Protein AF-A0A354P833-F1 (afdb_monomer)

Foldseek 3Di:
DDDDDDDDDPPDDQPPQLVVLVVLVVVLVVLLCLQPVQWDWDDDPAWIAIDGPNHTQRQWIWGRDRQKIKIKHQAADDPVLVVLCVPDPWAWDDQDPVRRITITIGRHDDDPSVSVSSSVSSNRSNCVSVVDPDDRDDDCDDDDDDD

Solvent-acces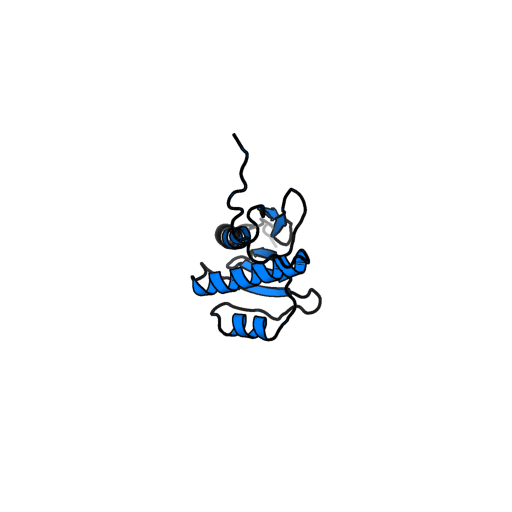sible surface area (backbone atoms only — not comparable to full-atom values): 8833 Å² total; per-residue (Å²): 144,82,87,76,87,80,88,79,86,84,86,78,90,72,77,80,35,50,65,52,18,49,55,50,48,56,56,56,46,52,52,46,29,77,74,39,72,66,53,40,86,36,83,54,99,81,40,34,33,24,26,40,93,90,40,82,50,67,27,45,36,37,36,67,41,59,71,25,30,37,39,36,31,37,36,76,91,44,72,69,59,51,49,60,50,67,76,41,91,62,48,72,50,79,67,36,77,91,73,34,23,41,35,35,49,42,66,68,87,74,52,75,67,51,45,50,52,52,38,51,48,48,48,48,4,46,30,65,66,68,71,47,90,67,68,77,83,69,76,92,69,86,82,84,83,87,132

Nearest PDB structures (foldseek):
  2fki-assembly1_A  TM=6.224E-01  e=1.619E-03  Escherichia coli
  2a1v-assembly1_A  TM=6.645E-01  e=9.638E-02  Deinococcus radiodurans
  2qsr-assembly1_A  TM=3.970E-01  e=2.486E-01  Streptococcus pneumoniae R6
  3mbb-assembly1_B  TM=4.025E-01  e=4.769E-01  Symbiobacterium thermophilum
  3ab4-assembly3_J  TM=5.202E-01  e=2.991E+00  Corynebacterium glutamicum

Mean predicted aligned error: 10.41 Å

pLDDT: mean 81.4, std 19.0, range [37.0, 96.38]

Sequence (147 aa):
MRLGPAQTRRRSENGWHLPQALKLTDKLREIVQDVEPAASLNYTKHYIGLKVQNASMNFVQFMPRKAHVIMLFKVAQTAETDEIIGDSTLEPMKYDANWKLYRIRVDEAITAEERAVVRFLVQRAYFEYTGLDRQPAVALAPTEESH

Radius of gyration: 20.19 Å; Cα contacts (8 Å, |Δi|>4): 193; chains: 1; bounding box: 76×58×51 Å

Secondary structure (DSSP, 8-state):
--PPPP------SS-SSHHHHHHHHHHHHHHHHTT-TT-EEEE-SS-EEEEETTEE-TTEEEEE-SS-EEEEE-----HHHHHHHHTSSSEEPPPBTTTTBEEEEE-SPPPHHHHHHHHHHHHHHHHHHH-----------------

Structure (mmCIF, N/CA/C/O backbone):
data_AF-A0A354P833-F1
#
_entry.id   AF-A0A354P833-F1
#
loop_
_atom_site.group_PDB
_atom_site.id
_atom_site.type_symbol
_atom_site.label_atom_id
_atom_site.label_alt_id
_atom_site.label_comp_id
_atom_site.label_asym_id
_atom_site.label_entity_id
_atom_site.label_seq_id
_atom_site.pdbx_PDB_ins_code
_atom_site.Cartn_x
_atom_site.Cartn_y
_atom_site.Cartn_z
_atom_site.occupancy
_atom_site.B_iso_or_equiv
_atom_site.auth_seq_id
_atom_site.auth_comp_id
_atom_site.auth_asym_id
_atom_site.auth_atom_id
_atom_site.pdbx_PDB_model_num
ATOM 1 N N . MET A 1 1 ? 36.174 32.975 -32.785 1.00 49.03 1 MET A N 1
ATOM 2 C CA . MET A 1 1 ? 34.711 33.154 -32.640 1.00 49.03 1 MET A CA 1
ATOM 3 C C . MET A 1 1 ? 33.982 32.433 -33.769 1.00 49.03 1 MET A C 1
ATOM 5 O O . MET A 1 1 ? 34.003 32.930 -34.883 1.00 49.03 1 MET A O 1
ATOM 9 N N . ARG A 1 2 ? 33.356 31.283 -33.488 1.00 40.09 2 ARG A N 1
ATOM 10 C CA . ARG A 1 2 ? 32.142 30.776 -34.159 1.00 40.09 2 ARG A CA 1
ATOM 11 C C . ARG A 1 2 ? 31.441 29.852 -33.159 1.00 40.09 2 ARG A C 1
ATOM 13 O O . ARG A 1 2 ? 31.968 28.798 -32.830 1.00 40.09 2 ARG A O 1
ATOM 20 N N . LEU A 1 3 ? 30.319 30.311 -32.612 1.00 42.66 3 LEU A N 1
ATOM 21 C CA . LEU A 1 3 ? 29.454 29.536 -31.724 1.00 42.66 3 LEU A CA 1
ATOM 22 C C . LEU A 1 3 ? 28.623 28.580 -32.595 1.00 42.66 3 LEU A C 1
ATOM 24 O O . LEU A 1 3 ? 27.925 29.035 -33.499 1.00 42.66 3 LEU A O 1
ATOM 28 N N . GLY A 1 4 ? 28.750 27.271 -32.364 1.00 48.50 4 GLY A N 1
ATOM 29 C CA . GLY A 1 4 ? 27.891 26.246 -32.966 1.00 48.50 4 GLY A CA 1
ATOM 30 C C . GLY A 1 4 ? 26.526 26.177 -32.265 1.00 48.50 4 GLY A C 1
ATOM 31 O O . GLY A 1 4 ? 26.417 26.611 -31.116 1.00 48.50 4 GLY A O 1
ATOM 32 N N . PRO A 1 5 ? 25.474 25.679 -32.938 1.00 51.78 5 PRO A N 1
ATOM 33 C CA . PRO A 1 5 ? 24.098 25.845 -32.490 1.00 51.78 5 PRO A CA 1
ATOM 34 C C . PRO A 1 5 ? 23.807 25.088 -31.191 1.00 51.78 5 PRO A C 1
ATOM 36 O O . PRO A 1 5 ? 24.149 23.917 -31.024 1.00 51.78 5 PRO A O 1
ATOM 39 N N . ALA A 1 6 ? 23.124 25.783 -30.286 1.00 52.47 6 ALA A N 1
ATOM 40 C CA . ALA A 1 6 ? 22.501 25.216 -29.107 1.00 52.47 6 ALA A CA 1
ATOM 41 C C . ALA A 1 6 ? 21.243 24.406 -29.477 1.00 52.47 6 ALA A C 1
ATOM 43 O O . ALA A 1 6 ? 20.494 24.777 -30.375 1.00 52.47 6 ALA A O 1
ATOM 44 N N . GLN A 1 7 ? 20.990 23.366 -28.676 1.00 54.84 7 GLN A N 1
ATOM 45 C CA . GLN A 1 7 ? 19.720 22.650 -28.487 1.00 54.84 7 GLN A CA 1
ATOM 46 C C . GLN A 1 7 ? 19.225 21.693 -29.586 1.00 54.84 7 GLN A C 1
ATOM 48 O O . GLN A 1 7 ? 18.597 22.056 -30.572 1.00 54.84 7 GLN A O 1
ATOM 53 N N . THR A 1 8 ? 19.296 20.401 -29.258 1.00 47.03 8 THR A N 1
ATOM 54 C CA . THR A 1 8 ? 18.187 19.466 -29.490 1.00 47.03 8 THR A CA 1
ATOM 55 C C . THR A 1 8 ? 18.060 18.545 -28.280 1.00 47.03 8 THR A C 1
ATOM 57 O O . THR A 1 8 ? 19.013 17.902 -27.845 1.00 47.03 8 THR A O 1
ATOM 60 N N . ARG A 1 9 ? 16.862 18.54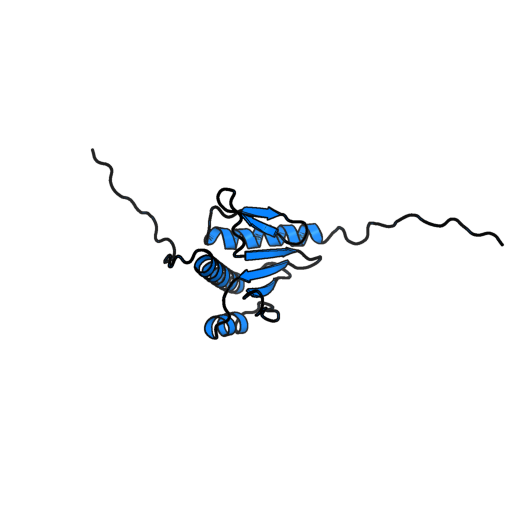4 -27.690 1.00 45.91 9 ARG A N 1
ATOM 61 C CA . ARG A 1 9 ? 16.470 17.758 -26.519 1.00 45.91 9 ARG A CA 1
ATOM 62 C C . ARG A 1 9 ? 16.622 16.259 -26.803 1.00 45.91 9 ARG A C 1
ATOM 64 O O . ARG A 1 9 ? 15.805 15.701 -27.528 1.00 45.91 9 ARG A O 1
ATOM 71 N N . ARG A 1 10 ? 17.566 15.565 -26.159 1.00 37.00 10 ARG A N 1
ATOM 72 C CA . ARG A 1 10 ? 17.514 14.094 -26.058 1.00 37.00 10 ARG A CA 1
ATOM 73 C C . ARG A 1 10 ? 16.599 13.684 -24.904 1.00 37.00 10 ARG A C 1
ATOM 75 O O . ARG A 1 10 ? 17.039 13.333 -23.818 1.00 37.00 10 ARG A O 1
ATOM 82 N N . ARG A 1 11 ? 15.284 13.738 -25.134 1.00 49.91 11 ARG A N 1
ATOM 83 C CA . ARG A 1 11 ? 14.317 12.973 -24.337 1.00 49.91 11 ARG A CA 1
ATOM 84 C C . ARG A 1 11 ? 14.243 11.575 -24.953 1.00 49.91 11 ARG A C 1
ATOM 86 O O . ARG A 1 11 ? 13.384 11.371 -25.793 1.00 49.91 11 ARG A O 1
ATOM 93 N N . SER A 1 12 ? 15.133 10.652 -24.578 1.00 48.94 12 SER A N 1
ATOM 94 C CA . SER A 1 12 ? 14.916 9.196 -24.726 1.00 48.94 12 SER A CA 1
ATOM 95 C C . SER A 1 12 ? 16.129 8.383 -24.243 1.00 48.94 12 SER A C 1
ATOM 97 O O . SER A 1 12 ? 16.870 7.846 -25.055 1.00 48.94 12 SER A O 1
ATOM 99 N N . GLU A 1 13 ? 16.321 8.248 -22.929 1.00 44.53 13 GLU A N 1
ATOM 100 C CA . GLU A 1 13 ? 17.249 7.234 -22.374 1.00 44.53 13 GLU A CA 1
ATOM 101 C C . GLU A 1 13 ? 16.627 6.411 -21.226 1.00 44.53 13 GLU A C 1
ATOM 103 O O . GLU A 1 13 ? 17.317 5.680 -20.536 1.00 44.53 13 GLU A O 1
ATOM 108 N N . ASN A 1 14 ? 15.304 6.484 -21.000 1.00 46.47 14 ASN A N 1
ATOM 109 C CA . ASN A 1 14 ? 14.675 5.902 -19.797 1.00 46.47 14 ASN A CA 1
ATOM 110 C C . ASN A 1 14 ? 13.395 5.068 -20.048 1.00 46.47 14 ASN A C 1
ATOM 112 O O . ASN A 1 14 ? 12.660 4.789 -19.104 1.00 46.47 14 ASN A O 1
ATOM 116 N N . GLY A 1 15 ? 13.077 4.709 -21.298 1.00 46.59 15 GLY A N 1
ATOM 117 C CA . GLY A 1 15 ? 11.747 4.198 -21.679 1.00 46.59 15 GLY A CA 1
ATOM 118 C C . GLY A 1 15 ? 11.451 2.720 -21.382 1.00 46.59 15 GLY A C 1
ATOM 119 O O . GLY A 1 15 ? 10.285 2.339 -21.361 1.00 46.59 15 GLY A O 1
ATOM 120 N N . TRP A 1 16 ? 12.465 1.887 -21.135 1.00 46.03 16 TRP A N 1
ATOM 121 C CA . TRP A 1 16 ? 12.304 0.423 -21.173 1.00 46.03 16 TRP A CA 1
ATOM 122 C C . TRP A 1 16 ? 11.792 -0.215 -19.872 1.00 46.03 16 TRP A C 1
ATOM 124 O O . TRP A 1 16 ? 11.301 -1.343 -19.904 1.00 46.03 16 TRP A O 1
ATOM 134 N N . HIS A 1 17 ? 11.867 0.494 -18.739 1.00 51.75 17 HIS A N 1
ATOM 135 C CA . HIS A 1 17 ? 11.552 -0.089 -17.426 1.00 51.75 17 HIS A CA 1
ATOM 136 C C . HIS A 1 17 ? 10.161 0.283 -16.878 1.00 51.75 17 HIS A C 1
ATOM 138 O O . HIS A 1 17 ? 9.555 -0.495 -16.149 1.00 51.75 17 HIS A O 1
ATOM 144 N N . LEU A 1 18 ? 9.578 1.406 -17.315 1.00 68.06 18 LEU A N 1
ATOM 145 C CA . LEU A 1 18 ? 8.191 1.774 -16.983 1.00 68.06 18 LEU A CA 1
ATOM 146 C C . LEU A 1 18 ? 7.160 0.690 -17.368 1.00 68.06 18 LEU A C 1
ATOM 148 O O . LEU A 1 18 ? 6.285 0.405 -16.552 1.00 68.06 18 LEU A O 1
ATOM 152 N N . PRO A 1 19 ? 7.265 0.023 -18.538 1.00 78.94 19 PRO A N 1
ATOM 153 C CA . PRO A 1 19 ? 6.384 -1.097 -18.868 1.00 78.94 19 PRO A CA 1
ATOM 154 C C . PRO A 1 19 ? 6.492 -2.274 -17.889 1.00 78.94 19 PRO A C 1
ATOM 156 O O . PRO A 1 19 ? 5.514 -2.984 -17.683 1.00 78.94 19 PRO A O 1
ATOM 159 N N . GLN A 1 20 ? 7.663 -2.496 -17.285 1.00 83.94 20 GLN A N 1
ATOM 160 C CA . GLN A 1 20 ? 7.897 -3.606 -16.354 1.00 83.94 20 GLN A CA 1
ATOM 161 C C . GLN A 1 20 ? 7.242 -3.321 -15.000 1.00 83.94 20 GLN A C 1
ATOM 163 O O . GLN A 1 20 ? 6.500 -4.159 -14.496 1.00 83.94 20 GLN A O 1
ATOM 168 N N . ALA A 1 21 ? 7.416 -2.108 -14.468 1.00 86.44 21 ALA A N 1
ATOM 169 C CA . ALA A 1 21 ? 6.765 -1.688 -13.228 1.00 86.44 21 ALA A CA 1
ATOM 170 C C . ALA A 1 21 ? 5.230 -1.661 -13.349 1.00 86.44 21 ALA A C 1
ATOM 172 O O . ALA A 1 21 ? 4.528 -1.988 -12.393 1.00 86.44 21 ALA A O 1
ATOM 173 N N . LEU A 1 22 ? 4.692 -1.326 -14.528 1.00 88.06 22 LEU A N 1
ATOM 174 C CA . LEU A 1 22 ? 3.253 -1.423 -14.794 1.00 88.06 22 LEU A CA 1
ATOM 175 C C . LEU A 1 22 ? 2.773 -2.879 -14.806 1.00 88.06 22 LEU A C 1
ATOM 177 O O . LEU A 1 22 ? 1.820 -3.188 -14.101 1.00 88.06 22 LEU A O 1
ATOM 181 N N . LYS A 1 23 ? 3.482 -3.788 -15.490 1.00 89.31 23 LYS A N 1
ATOM 182 C CA . LYS A 1 23 ? 3.171 -5.230 -15.447 1.00 89.31 23 LYS A CA 1
ATOM 183 C C . LYS A 1 23 ? 3.224 -5.794 -14.027 1.00 89.31 23 LYS A C 1
ATOM 185 O O . LYS A 1 23 ? 2.397 -6.623 -13.665 1.00 89.31 23 LYS A O 1
ATOM 190 N N . LEU A 1 24 ? 4.194 -5.361 -13.222 1.00 91.00 24 LEU A N 1
ATOM 191 C CA . LEU A 1 24 ? 4.270 -5.736 -11.812 1.00 91.00 24 LEU A CA 1
ATOM 192 C C . LEU A 1 24 ? 3.077 -5.173 -11.032 1.00 91.00 24 LEU A C 1
ATOM 194 O O . LEU A 1 24 ? 2.467 -5.896 -10.256 1.00 91.00 24 LEU A O 1
ATOM 198 N N . THR A 1 25 ? 2.691 -3.922 -11.285 1.00 92.38 25 THR A N 1
ATOM 199 C CA . THR A 1 25 ? 1.499 -3.315 -10.671 1.00 92.38 25 THR A CA 1
ATOM 200 C C . THR A 1 25 ? 0.233 -4.105 -11.007 1.00 92.38 25 THR A C 1
ATOM 202 O O . THR A 1 25 ? -0.584 -4.331 -10.119 1.00 92.38 25 THR A O 1
ATOM 205 N N . ASP A 1 26 ? 0.086 -4.578 -12.247 1.00 91.50 26 ASP A N 1
ATOM 206 C CA . ASP A 1 26 ? -1.052 -5.409 -12.654 1.00 91.50 26 ASP A CA 1
ATOM 207 C C . ASP A 1 26 ? -1.100 -6.734 -11.879 1.00 91.50 26 ASP A C 1
ATOM 209 O O . ASP A 1 26 ? -2.172 -7.118 -11.416 1.00 91.50 26 ASP A O 1
ATOM 213 N N . LYS A 1 27 ? 0.052 -7.382 -11.648 1.00 92.00 27 LYS A N 1
ATOM 214 C CA . LYS A 1 27 ? 0.147 -8.587 -10.802 1.00 92.00 27 LYS A CA 1
ATOM 215 C C . LYS A 1 27 ? -0.169 -8.297 -9.335 1.00 92.00 27 LYS A C 1
ATOM 217 O O . LYS A 1 27 ? -0.896 -9.041 -8.692 1.00 92.00 27 LYS A O 1
ATOM 222 N N . LEU A 1 28 ? 0.357 -7.202 -8.787 1.00 93.06 28 LEU A N 1
ATOM 223 C CA . LEU A 1 28 ? 0.093 -6.816 -7.397 1.00 93.06 28 LEU A CA 1
ATOM 224 C C . LEU A 1 28 ? -1.384 -6.455 -7.184 1.00 93.06 28 LEU A C 1
ATOM 226 O O . LEU A 1 28 ? -1.942 -6.713 -6.119 1.00 93.06 28 LEU A O 1
ATOM 230 N N . ARG A 1 29 ? -2.044 -5.907 -8.209 1.00 94.38 29 ARG A N 1
ATOM 231 C CA . ARG A 1 29 ? -3.489 -5.665 -8.212 1.00 94.38 29 ARG A CA 1
ATOM 232 C C . ARG A 1 29 ? -4.288 -6.961 -8.091 1.00 94.38 29 ARG A C 1
ATOM 234 O O . ARG A 1 29 ? -5.310 -6.937 -7.421 1.00 94.38 29 ARG A O 1
ATOM 241 N N . GLU A 1 30 ? -3.851 -8.070 -8.683 1.00 93.88 30 GLU A N 1
ATOM 242 C CA . GLU A 1 30 ? -4.555 -9.359 -8.543 1.00 93.88 30 GLU A CA 1
ATOM 243 C C . GLU A 1 30 ? -4.658 -9.773 -7.066 1.00 93.88 30 GLU A C 1
ATOM 245 O O . GLU A 1 30 ? -5.717 -10.186 -6.610 1.00 93.88 30 GLU A O 1
ATOM 250 N N . ILE A 1 31 ? -3.610 -9.533 -6.274 1.00 94.50 31 ILE A N 1
ATOM 251 C CA . ILE A 1 31 ? -3.609 -9.794 -4.823 1.00 94.50 31 ILE A CA 1
ATOM 252 C C . ILE A 1 31 ? -4.600 -8.883 -4.092 1.00 94.50 31 ILE A C 1
ATOM 254 O O . ILE A 1 31 ? -5.230 -9.288 -3.119 1.00 94.50 31 ILE A O 1
ATOM 258 N N . VAL A 1 32 ? -4.757 -7.642 -4.557 1.00 94.12 32 VAL A N 1
ATOM 259 C CA . VAL A 1 32 ? -5.789 -6.737 -4.035 1.00 94.12 32 VAL A CA 1
ATOM 260 C C . VAL A 1 32 ? -7.187 -7.258 -4.371 1.00 94.12 32 VAL A C 1
ATOM 262 O O . VAL A 1 32 ? -8.082 -7.192 -3.530 1.00 94.12 32 VAL A O 1
ATOM 265 N N . GLN A 1 33 ? -7.372 -7.803 -5.573 1.00 93.94 33 GLN A N 1
ATOM 266 C CA . GLN A 1 33 ? -8.648 -8.353 -6.027 1.00 93.94 33 GLN A CA 1
ATOM 267 C C . GLN A 1 33 ? -9.051 -9.635 -5.285 1.00 93.94 33 GLN A C 1
ATOM 269 O O . GLN A 1 33 ? -10.245 -9.886 -5.148 1.00 93.94 33 GLN A O 1
ATOM 274 N N . ASP A 1 34 ? -8.100 -10.380 -4.712 1.00 92.69 34 ASP A N 1
ATOM 275 C CA . ASP A 1 34 ? -8.401 -11.486 -3.788 1.00 92.69 34 ASP A CA 1
ATOM 276 C C . ASP A 1 34 ? -9.126 -11.026 -2.509 1.00 92.69 34 ASP A C 1
ATOM 278 O O . ASP A 1 34 ? -9.752 -11.838 -1.825 1.00 92.69 34 ASP A O 1
ATOM 282 N N . VAL A 1 35 ? -8.992 -9.748 -2.138 1.00 92.19 35 VAL A N 1
ATOM 283 C CA . VAL A 1 35 ? -9.622 -9.154 -0.947 1.00 92.19 35 VAL A CA 1
ATOM 284 C C . VAL A 1 35 ? -10.863 -8.357 -1.331 1.00 92.19 35 VAL A C 1
ATOM 286 O O . VAL A 1 35 ? -11.900 -8.484 -0.687 1.00 92.19 35 VAL A O 1
ATOM 289 N N . GLU A 1 36 ? -10.766 -7.555 -2.389 1.00 92.75 36 GLU A N 1
ATOM 290 C CA . GLU A 1 36 ? -11.868 -6.761 -2.925 1.00 92.75 36 GLU A CA 1
ATOM 291 C C . GLU A 1 36 ? -11.968 -6.968 -4.445 1.00 92.75 36 GLU A C 1
ATOM 293 O O . GLU A 1 36 ? -11.302 -6.264 -5.212 1.00 92.75 36 GLU A O 1
ATOM 298 N N . PRO A 1 37 ? -12.801 -7.916 -4.910 1.00 92.69 37 PRO A N 1
ATOM 299 C CA . PRO A 1 37 ? -12.890 -8.276 -6.326 1.00 92.69 37 PRO A CA 1
ATOM 300 C C . PRO A 1 37 ? -13.309 -7.123 -7.244 1.00 92.69 37 PRO A C 1
ATOM 302 O O . PRO A 1 37 ? -12.931 -7.095 -8.416 1.00 92.69 37 PRO A O 1
ATOM 305 N N . ALA A 1 38 ? -14.064 -6.144 -6.731 1.00 91.12 38 ALA A N 1
ATOM 306 C CA . ALA A 1 38 ? -14.483 -4.978 -7.506 1.00 91.12 38 ALA A CA 1
ATOM 307 C C . ALA A 1 38 ? -13.402 -3.881 -7.588 1.00 91.12 38 ALA A C 1
ATOM 309 O O . ALA A 1 38 ? -13.614 -2.854 -8.246 1.00 91.12 38 ALA A O 1
ATOM 310 N N . ALA A 1 39 ? -12.245 -4.071 -6.942 1.00 92.44 39 ALA A N 1
ATOM 311 C CA . ALA A 1 39 ? -11.141 -3.126 -6.989 1.00 92.44 39 ALA A CA 1
ATOM 312 C C . ALA A 1 39 ? -10.528 -3.055 -8.393 1.00 92.44 39 ALA A C 1
ATOM 314 O O . ALA A 1 39 ? -10.179 -4.055 -9.025 1.00 92.44 39 ALA A O 1
ATOM 315 N N . SER A 1 40 ? -10.351 -1.830 -8.875 1.00 92.94 40 SER A N 1
ATOM 316 C CA . SER A 1 40 ? -9.667 -1.531 -10.132 1.00 92.94 40 SER A CA 1
ATOM 317 C C . SER A 1 40 ? -8.681 -0.379 -9.954 1.00 92.94 40 SER A C 1
ATOM 319 O O . SER A 1 40 ? -8.812 0.428 -9.032 1.00 92.94 40 SER A O 1
ATOM 321 N N . LEU A 1 41 ? -7.674 -0.305 -10.828 1.00 93.00 41 LEU A N 1
ATOM 322 C CA . LEU A 1 41 ? -6.648 0.736 -10.751 1.00 93.00 41 LEU A CA 1
ATOM 323 C C . LEU A 1 41 ? -7.233 2.105 -11.104 1.00 93.00 41 LEU A C 1
ATOM 325 O O . LEU A 1 41 ? -7.976 2.263 -12.078 1.00 93.00 41 LEU A O 1
ATOM 329 N N . ASN A 1 42 ? -6.862 3.106 -10.311 1.00 93.62 42 ASN A N 1
ATOM 330 C CA . ASN A 1 42 ? -7.196 4.504 -10.533 1.00 93.62 42 ASN A CA 1
ATOM 331 C C . ASN A 1 42 ? -5.912 5.312 -10.756 1.00 93.62 42 ASN A C 1
ATOM 333 O O . ASN A 1 42 ? -5.162 5.579 -9.817 1.00 93.62 42 ASN A O 1
ATOM 337 N N . TYR A 1 43 ? -5.631 5.677 -12.004 1.00 90.88 43 TYR A N 1
ATOM 338 C CA . TYR A 1 43 ? -4.367 6.310 -12.377 1.00 90.88 43 TYR A CA 1
ATOM 339 C C . TYR A 1 43 ? -4.391 7.808 -12.076 1.00 90.88 43 TYR A C 1
ATOM 341 O O . TYR A 1 43 ? -5.197 8.554 -12.628 1.00 90.88 43 TYR A O 1
ATOM 349 N N . THR A 1 44 ? -3.460 8.263 -11.241 1.00 89.88 44 THR A N 1
ATOM 350 C CA . THR A 1 44 ? -3.208 9.689 -11.009 1.00 89.88 44 THR A CA 1
ATOM 351 C C . THR A 1 44 ? -1.817 10.065 -11.520 1.00 89.88 44 THR A C 1
ATOM 353 O O . THR A 1 44 ? -1.003 9.206 -11.857 1.00 89.88 44 THR A O 1
ATOM 356 N N . LYS A 1 45 ? -1.503 11.365 -11.550 1.00 80.44 45 LYS A N 1
ATOM 357 C CA . LYS A 1 45 ? -0.175 11.850 -11.962 1.00 80.44 45 LYS A CA 1
ATOM 358 C C . LYS A 1 45 ? 0.969 11.339 -11.067 1.00 80.44 45 LYS A C 1
ATOM 360 O O . LYS A 1 45 ? 2.102 11.263 -11.535 1.00 80.44 45 LYS A O 1
ATOM 365 N N . HIS A 1 46 ? 0.698 11.046 -9.792 1.00 81.25 46 HIS A N 1
ATOM 366 C CA . HIS A 1 46 ? 1.734 10.783 -8.781 1.00 81.25 46 HIS A CA 1
ATOM 367 C C . HIS A 1 46 ? 1.742 9.345 -8.252 1.00 81.25 46 HIS A C 1
ATOM 369 O O . HIS A 1 46 ? 2.797 8.847 -7.869 1.00 81.25 46 HIS A O 1
ATOM 375 N N . TYR A 1 47 ? 0.584 8.693 -8.236 1.00 89.94 47 TYR A N 1
ATOM 376 C CA . TYR A 1 47 ? 0.395 7.331 -7.746 1.00 89.94 47 TYR A CA 1
ATOM 377 C C . TYR A 1 47 ? -0.740 6.645 -8.514 1.00 89.94 47 TYR A C 1
ATOM 379 O O . TYR A 1 47 ? -1.546 7.294 -9.183 1.00 89.94 47 TYR A O 1
ATOM 387 N N . ILE A 1 48 ? -0.833 5.330 -8.394 1.00 93.44 48 ILE A N 1
ATOM 388 C CA . ILE A 1 48 ? -1.973 4.549 -8.859 1.00 93.44 48 ILE A CA 1
ATOM 389 C C . ILE A 1 48 ? -2.748 4.131 -7.615 1.00 93.44 48 ILE A C 1
ATOM 391 O O . ILE A 1 48 ? -2.232 3.418 -6.761 1.00 93.44 48 ILE A O 1
ATOM 395 N N . GLY A 1 49 ? -3.952 4.663 -7.467 1.00 93.62 49 GLY A N 1
ATOM 396 C CA . GLY A 1 49 ? -4.863 4.320 -6.386 1.00 93.62 49 GLY A CA 1
ATOM 397 C C . GLY A 1 49 ? -5.768 3.155 -6.760 1.00 93.62 49 GLY A C 1
ATOM 398 O O . GLY A 1 49 ? -5.581 2.488 -7.782 1.00 93.62 49 GLY A O 1
ATOM 399 N N . LEU A 1 50 ? -6.805 2.972 -5.955 1.00 93.56 50 LEU A N 1
ATOM 400 C CA . LEU A 1 50 ? -7.846 1.980 -6.175 1.00 93.56 50 LEU A CA 1
ATOM 401 C C . LEU A 1 50 ? -9.205 2.669 -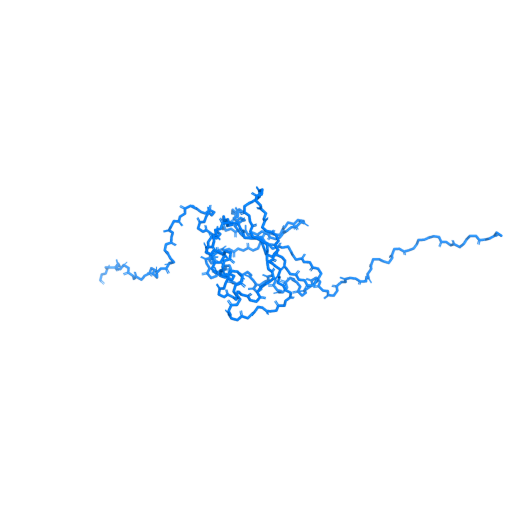6.266 1.00 93.56 50 LEU A C 1
ATOM 403 O O . LEU A 1 50 ? -9.466 3.681 -5.609 1.00 93.56 50 LEU A O 1
ATOM 407 N N . LYS A 1 51 ? -10.086 2.113 -7.089 1.00 92.50 51 LYS A N 1
ATOM 408 C CA . LYS A 1 51 ? -11.494 2.493 -7.156 1.00 92.50 51 LYS A CA 1
ATOM 409 C C . LYS A 1 51 ? -12.375 1.251 -7.112 1.00 92.50 51 LYS A C 1
ATOM 411 O O . LYS A 1 51 ? -12.043 0.236 -7.726 1.00 92.50 51 LYS A O 1
ATOM 416 N N . VAL A 1 52 ? -13.502 1.366 -6.425 1.00 90.31 52 VAL A N 1
ATOM 417 C CA . VAL A 1 52 ? -14.551 0.346 -6.320 1.00 90.31 52 VAL A CA 1
ATOM 418 C C . VAL A 1 52 ? -15.866 1.019 -6.666 1.00 90.31 52 VAL A C 1
ATOM 420 O O . VAL A 1 52 ? -16.154 2.088 -6.139 1.00 90.31 52 VAL A O 1
ATOM 423 N N . GLN A 1 53 ? -16.638 0.439 -7.589 1.00 87.69 53 GLN A N 1
ATOM 424 C CA . GLN A 1 53 ? -17.953 0.968 -7.990 1.00 87.69 53 GLN A CA 1
ATOM 425 C C . GLN A 1 53 ? -17.940 2.483 -8.302 1.00 87.69 53 GLN A C 1
ATOM 427 O O . GLN A 1 53 ? -18.832 3.228 -7.914 1.00 87.69 53 GLN A O 1
ATOM 432 N N . ASN A 1 54 ? -16.896 2.950 -9.000 1.00 82.44 54 ASN A N 1
ATOM 433 C CA . ASN A 1 54 ? -16.673 4.360 -9.356 1.00 82.44 54 ASN A CA 1
ATOM 434 C C . ASN A 1 54 ? -16.353 5.319 -8.181 1.00 82.44 54 ASN A C 1
ATOM 436 O O . ASN A 1 54 ? -16.137 6.508 -8.410 1.00 82.44 54 ASN A O 1
ATOM 440 N N . ALA A 1 55 ? -16.236 4.817 -6.950 1.00 88.00 55 ALA A N 1
ATOM 441 C CA . ALA A 1 55 ? -15.747 5.556 -5.791 1.00 88.00 55 ALA A CA 1
ATOM 442 C C . ALA A 1 55 ? -14.251 5.293 -5.561 1.00 88.00 55 ALA A C 1
ATOM 444 O O . ALA A 1 55 ? -13.764 4.173 -5.722 1.00 88.00 55 ALA A O 1
ATOM 445 N N . SER A 1 56 ? -13.502 6.331 -5.179 1.00 88.12 56 SER A N 1
ATOM 446 C CA . SER A 1 56 ? -12.083 6.177 -4.836 1.00 88.12 56 SER A CA 1
ATOM 447 C C . SER A 1 56 ? -11.944 5.479 -3.488 1.00 88.12 56 SER A C 1
ATOM 449 O O . SER A 1 56 ? -12.459 5.960 -2.481 1.00 88.12 56 SER A O 1
ATOM 451 N N . MET A 1 57 ? -11.215 4.368 -3.468 1.00 90.50 57 MET A N 1
ATOM 452 C CA . MET A 1 57 ? -11.038 3.530 -2.288 1.00 90.50 57 MET A CA 1
ATOM 453 C C . MET A 1 57 ? -9.555 3.250 -2.069 1.00 90.50 57 MET A C 1
ATOM 455 O O . MET A 1 57 ? -9.072 2.138 -2.223 1.00 90.50 57 MET A O 1
ATOM 459 N N . ASN A 1 58 ? -8.798 4.301 -1.756 1.00 91.88 58 ASN A N 1
ATOM 460 C CA . ASN A 1 58 ? -7.335 4.262 -1.701 1.00 91.88 58 ASN A CA 1
ATOM 461 C C . ASN A 1 58 ? -6.820 3.681 -0.372 1.00 91.88 58 ASN A C 1
ATOM 463 O O . ASN A 1 58 ? -6.114 4.384 0.357 1.00 91.88 58 ASN A O 1
ATOM 467 N N . PHE A 1 59 ? -7.194 2.445 -0.035 1.00 93.88 59 PHE A N 1
ATOM 468 C CA . PHE A 1 59 ? -6.632 1.707 1.107 1.00 93.88 59 PHE A CA 1
ATOM 469 C C . PHE A 1 59 ? -5.227 1.170 0.795 1.00 93.88 59 PHE A C 1
ATOM 471 O O . PHE A 1 59 ? -4.352 1.176 1.659 1.00 93.88 59 PHE A O 1
ATOM 478 N N . VAL A 1 60 ? -4.983 0.834 -0.476 1.00 95.75 60 VAL A N 1
ATOM 479 C CA . VAL A 1 60 ? -3.651 0.588 -1.035 1.00 95.75 60 VAL A CA 1
ATOM 480 C C . VAL A 1 60 ? -3.383 1.559 -2.181 1.00 95.75 60 VAL A C 1
ATOM 482 O O . VAL A 1 60 ? -4.285 1.923 -2.940 1.00 95.75 60 VAL A O 1
ATOM 485 N N . GLN A 1 61 ? -2.137 2.009 -2.293 1.00 95.62 61 GLN A N 1
ATOM 486 C CA . GLN A 1 61 ? -1.655 2.806 -3.418 1.00 95.62 61 GLN A CA 1
ATOM 487 C C . GLN A 1 61 ? -0.355 2.210 -3.950 1.00 95.62 61 GLN A C 1
ATOM 489 O O . GLN A 1 61 ? 0.476 1.720 -3.188 1.00 95.62 61 GLN A O 1
ATOM 494 N N . PHE A 1 62 ? -0.151 2.312 -5.255 1.00 95.38 62 PHE A N 1
ATOM 495 C CA . PHE A 1 62 ? 1.066 1.893 -5.929 1.00 95.38 62 PHE A CA 1
ATOM 496 C C . PHE A 1 62 ? 1.805 3.126 -6.431 1.00 95.38 62 PHE A C 1
ATOM 498 O O . PHE A 1 62 ? 1.227 4.005 -7.074 1.00 95.38 62 PHE A O 1
ATOM 505 N N . MET A 1 63 ? 3.105 3.186 -6.188 1.00 93.19 63 MET A N 1
ATOM 506 C CA . MET A 1 63 ? 3.996 4.156 -6.809 1.00 93.19 63 MET A CA 1
ATOM 507 C C . MET A 1 63 ? 4.995 3.410 -7.692 1.00 93.19 63 MET A C 1
ATOM 509 O O . MET A 1 63 ? 6.078 3.052 -7.217 1.00 93.19 63 MET A O 1
ATOM 513 N N . PRO A 1 64 ? 4.656 3.171 -8.975 1.00 91.00 64 PRO A N 1
ATOM 514 C CA . PRO A 1 64 ? 5.600 2.615 -9.928 1.00 91.00 64 PRO A CA 1
ATOM 515 C C . PRO A 1 64 ? 6.794 3.556 -10.085 1.00 91.00 64 PRO A C 1
ATOM 517 O O . PRO A 1 64 ? 6.654 4.754 -10.357 1.00 91.00 64 PRO A O 1
ATOM 520 N N . ARG A 1 65 ? 7.989 3.013 -9.902 1.00 89.25 65 ARG A N 1
ATOM 521 C CA . ARG A 1 65 ? 9.268 3.657 -10.197 1.00 89.25 65 ARG A CA 1
ATOM 522 C C . ARG A 1 65 ? 9.868 3.014 -11.438 1.00 89.25 65 ARG A C 1
ATOM 524 O O . ARG A 1 65 ? 9.225 2.219 -12.113 1.00 89.25 65 ARG A O 1
ATOM 531 N N . LYS A 1 66 ? 11.097 3.408 -11.786 1.00 81.56 66 LYS A N 1
ATOM 532 C CA . LYS A 1 66 ? 11.766 2.857 -12.968 1.00 81.56 66 LYS A CA 1
ATOM 533 C C . LYS A 1 66 ? 11.920 1.339 -12.847 1.00 81.56 66 LYS A C 1
ATOM 535 O O . LYS A 1 66 ? 11.516 0.660 -13.768 1.00 81.56 66 LYS A O 1
ATOM 540 N N . ALA A 1 67 ? 12.451 0.835 -11.733 1.00 83.56 67 ALA A N 1
ATOM 541 C CA . ALA A 1 67 ? 12.794 -0.584 -11.581 1.00 83.56 67 ALA A CA 1
ATOM 542 C C . ALA A 1 67 ? 11.905 -1.360 -10.597 1.00 83.56 67 ALA A C 1
ATOM 544 O O . ALA A 1 67 ? 12.023 -2.568 -10.523 1.00 83.56 67 ALA A O 1
ATOM 545 N N . HIS A 1 68 ? 11.046 -0.681 -9.838 1.00 89.69 68 HIS A N 1
ATOM 546 C CA . HIS A 1 68 ? 10.302 -1.290 -8.738 1.00 89.69 68 HIS A CA 1
ATOM 547 C C . HIS A 1 68 ? 8.963 -0.599 -8.529 1.00 89.69 68 HIS A C 1
ATOM 549 O O . HIS A 1 68 ? 8.732 0.499 -9.043 1.00 89.69 68 HIS A O 1
ATOM 555 N N . VAL A 1 69 ? 8.093 -1.203 -7.733 1.00 93.25 69 VAL A N 1
ATOM 556 C CA . VAL A 1 69 ? 6.832 -0.616 -7.286 1.00 93.25 69 VAL A CA 1
ATOM 557 C C . VAL A 1 69 ? 6.895 -0.436 -5.777 1.00 93.25 69 VAL A C 1
ATOM 559 O O . VAL A 1 69 ? 7.224 -1.363 -5.048 1.00 93.25 69 VAL A O 1
ATOM 562 N N . ILE A 1 70 ? 6.582 0.767 -5.297 1.00 95.25 70 ILE A N 1
ATOM 563 C CA . ILE A 1 70 ? 6.393 0.995 -3.861 1.00 95.25 70 ILE A CA 1
ATOM 564 C C . ILE A 1 70 ? 4.905 0.845 -3.566 1.00 95.25 70 ILE A C 1
ATOM 566 O O . ILE A 1 70 ? 4.094 1.621 -4.079 1.00 95.25 70 ILE A O 1
ATOM 570 N N . MET A 1 71 ? 4.550 -0.139 -2.751 1.00 96.38 71 MET A N 1
ATOM 571 C CA . MET A 1 71 ? 3.198 -0.335 -2.244 1.00 96.38 71 MET A CA 1
ATOM 572 C C . MET A 1 71 ? 3.013 0.414 -0.931 1.00 96.38 71 MET A C 1
ATOM 574 O O . MET A 1 71 ? 3.857 0.349 -0.038 1.00 96.38 71 MET A O 1
ATOM 578 N N . LEU A 1 72 ? 1.917 1.159 -0.837 1.00 96.25 72 LEU A N 1
ATOM 579 C CA . LEU A 1 72 ? 1.539 1.936 0.335 1.00 96.25 72 LEU A CA 1
ATOM 580 C C . LEU A 1 72 ? 0.276 1.329 0.916 1.00 96.25 72 LEU A C 1
ATOM 582 O O . LEU A 1 72 ? -0.766 1.384 0.265 1.00 96.25 72 LEU A O 1
ATOM 586 N N . PHE A 1 73 ? 0.367 0.808 2.133 1.00 96.19 73 PHE A N 1
ATOM 587 C CA . PHE A 1 73 ? -0.743 0.178 2.842 1.00 96.19 73 PHE A CA 1
ATOM 588 C C . PHE A 1 73 ? -1.175 1.084 3.986 1.00 96.19 73 PHE A C 1
ATOM 590 O O . PHE A 1 73 ? -0.372 1.356 4.877 1.00 96.19 73 PHE A O 1
ATOM 597 N N . LYS A 1 74 ? -2.422 1.564 3.965 1.00 94.19 74 LYS A N 1
ATOM 598 C CA . LYS A 1 74 ? -2.993 2.343 5.072 1.00 94.19 74 LYS A CA 1
ATOM 599 C C . LYS A 1 74 ? -3.381 1.407 6.213 1.00 94.19 74 LYS A C 1
ATOM 601 O O . LYS A 1 74 ? -4.521 0.964 6.276 1.00 94.19 74 LYS A O 1
ATOM 606 N N . VAL A 1 75 ? -2.399 1.075 7.040 1.00 94.12 75 VAL A N 1
ATOM 607 C CA . VAL A 1 75 ? -2.518 0.176 8.191 1.00 94.12 75 VAL A CA 1
ATOM 608 C C . VAL A 1 75 ? -1.822 0.848 9.361 1.00 94.12 75 VAL A C 1
ATOM 610 O O . VAL A 1 75 ? -0.710 1.365 9.204 1.00 94.12 75 VAL A O 1
ATOM 613 N N . ALA A 1 76 ? -2.461 0.846 10.523 1.00 92.38 76 ALA A N 1
ATOM 614 C CA . ALA A 1 76 ? -1.870 1.338 11.749 1.00 92.38 76 ALA A CA 1
ATOM 615 C C . ALA A 1 76 ? -0.665 0.480 12.153 1.00 92.38 76 ALA A C 1
ATOM 617 O O . ALA A 1 76 ? -0.697 -0.749 12.089 1.00 92.38 76 ALA A O 1
ATOM 618 N N . GLN A 1 77 ? 0.399 1.137 12.614 1.00 92.88 77 GLN A N 1
ATOM 619 C CA . GLN A 1 77 ? 1.567 0.428 13.114 1.00 92.88 77 GLN A CA 1
ATOM 620 C C . GLN A 1 77 ? 1.222 -0.381 14.365 1.00 92.88 77 GLN A C 1
ATOM 622 O O . GLN A 1 77 ? 0.711 0.161 15.347 1.00 92.88 77 GLN A O 1
ATOM 627 N N . THR A 1 78 ? 1.528 -1.675 14.326 1.00 93.44 78 THR A N 1
ATOM 628 C CA . THR A 1 78 ? 1.350 -2.611 15.442 1.00 93.44 78 THR A CA 1
ATOM 629 C C . THR A 1 78 ? 2.546 -3.553 15.505 1.00 93.44 78 THR A C 1
ATOM 631 O O . THR A 1 78 ? 3.131 -3.855 14.468 1.00 93.44 78 THR A O 1
ATOM 634 N N . ALA A 1 79 ? 2.886 -4.037 16.705 1.00 93.19 79 ALA A N 1
ATOM 635 C CA . ALA A 1 79 ? 3.999 -4.974 16.889 1.00 93.19 79 ALA A CA 1
ATOM 636 C C . ALA A 1 79 ? 3.824 -6.244 16.040 1.00 93.19 79 ALA A C 1
ATOM 638 O O . ALA A 1 79 ? 4.749 -6.645 15.353 1.00 93.19 79 ALA A O 1
ATOM 639 N N . GLU A 1 80 ? 2.605 -6.789 15.988 1.00 92.75 80 GLU A N 1
ATOM 640 C CA . GLU A 1 80 ? 2.261 -7.942 15.145 1.00 92.75 80 GLU A CA 1
ATOM 641 C C . GLU A 1 80 ? 2.555 -7.689 13.657 1.00 92.75 80 GLU A C 1
ATOM 643 O O . GLU A 1 80 ? 3.148 -8.523 12.979 1.00 92.75 80 GLU A O 1
ATOM 648 N N . THR A 1 81 ? 2.160 -6.523 13.131 1.00 92.56 81 THR A N 1
ATOM 649 C CA . THR A 1 81 ? 2.403 -6.199 11.716 1.00 92.56 81 THR A CA 1
ATOM 650 C C . THR A 1 81 ? 3.892 -5.974 11.447 1.00 92.56 81 THR A C 1
ATOM 652 O O . THR A 1 81 ? 4.388 -6.388 10.401 1.00 92.56 81 THR A O 1
ATOM 655 N N . ASP A 1 82 ? 4.606 -5.351 12.386 1.00 93.25 82 ASP A N 1
ATOM 656 C CA . ASP A 1 82 ? 6.052 -5.139 12.289 1.00 93.25 82 ASP A CA 1
ATOM 657 C C . ASP A 1 82 ? 6.824 -6.470 12.311 1.00 93.25 82 ASP A C 1
ATOM 659 O O . ASP A 1 82 ? 7.745 -6.639 11.515 1.00 93.25 82 ASP A O 1
ATOM 663 N N . GLU A 1 83 ? 6.420 -7.424 13.153 1.00 94.38 83 GLU A N 1
ATOM 664 C CA . GLU A 1 83 ? 6.994 -8.775 13.223 1.00 94.38 83 GLU A CA 1
ATOM 665 C C . GLU A 1 83 ? 6.762 -9.552 11.920 1.00 94.38 83 GLU A C 1
ATOM 667 O O . GLU A 1 83 ? 7.720 -10.011 11.306 1.00 94.38 83 GLU A O 1
ATOM 672 N N . ILE A 1 84 ? 5.521 -9.607 11.421 1.00 93.44 84 ILE A N 1
ATOM 673 C CA . ILE A 1 84 ? 5.189 -10.311 10.167 1.00 93.44 84 ILE A CA 1
ATOM 674 C C . ILE A 1 84 ? 5.974 -9.746 8.975 1.00 93.44 84 ILE A C 1
ATOM 676 O O . ILE A 1 84 ? 6.424 -10.493 8.105 1.00 93.44 84 ILE A O 1
ATOM 680 N N . ILE A 1 85 ? 6.123 -8.421 8.906 1.00 92.44 85 ILE A N 1
ATOM 681 C CA . ILE A 1 85 ? 6.919 -7.777 7.858 1.00 92.44 85 ILE A CA 1
ATOM 682 C C . ILE A 1 85 ? 8.409 -8.084 8.055 1.00 92.44 85 ILE A C 1
ATOM 684 O O . ILE A 1 85 ? 9.094 -8.359 7.071 1.00 92.44 85 ILE A O 1
ATOM 688 N N . GLY A 1 86 ? 8.906 -8.034 9.293 1.00 91.31 86 GLY A N 1
ATOM 689 C CA . GLY A 1 86 ? 10.309 -8.274 9.635 1.00 91.31 86 GLY A CA 1
ATOM 690 C C . GLY A 1 86 ? 10.779 -9.706 9.375 1.00 91.31 86 GLY A C 1
ATOM 691 O O . GLY A 1 86 ? 11.928 -9.895 8.986 1.00 91.31 86 GLY A O 1
ATOM 692 N N . ASP A 1 87 ? 9.887 -10.684 9.519 1.00 91.56 87 ASP A N 1
ATOM 693 C CA . ASP A 1 87 ? 10.154 -12.098 9.228 1.00 91.56 87 ASP A CA 1
ATOM 694 C C . ASP A 1 87 ? 10.072 -12.430 7.727 1.00 91.56 87 ASP A C 1
ATOM 696 O O . ASP A 1 87 ? 10.449 -13.522 7.299 1.00 91.56 87 ASP A O 1
ATOM 700 N N . SER A 1 88 ? 9.580 -11.497 6.909 1.00 91.12 88 SER A N 1
ATOM 701 C CA . SER A 1 88 ? 9.456 -11.674 5.463 1.00 91.12 88 SER A CA 1
ATOM 702 C C . SER A 1 88 ? 10.712 -11.230 4.705 1.00 91.12 88 SER A C 1
ATOM 704 O O . SER A 1 88 ? 11.518 -10.442 5.191 1.00 91.12 88 SER A O 1
ATOM 706 N N . THR A 1 89 ? 10.851 -11.677 3.455 1.00 90.00 89 THR A N 1
ATOM 707 C CA . THR A 1 89 ? 11.908 -11.212 2.538 1.00 90.00 89 THR A CA 1
ATOM 708 C C . THR A 1 89 ? 11.583 -9.886 1.847 1.00 90.00 89 THR A C 1
ATOM 710 O O . THR A 1 89 ? 12.379 -9.406 1.040 1.00 90.00 89 THR A O 1
ATOM 713 N N . LEU A 1 90 ? 10.424 -9.288 2.147 1.00 90.38 90 LEU A N 1
ATOM 714 C CA . LEU A 1 90 ? 10.033 -7.997 1.590 1.00 90.38 90 LEU A CA 1
ATOM 715 C C . LEU A 1 90 ? 10.993 -6.898 2.055 1.00 90.38 90 LEU A C 1
ATOM 717 O O . LEU A 1 90 ? 11.584 -6.976 3.127 1.00 90.38 90 LEU A O 1
ATOM 721 N N . GLU A 1 91 ? 11.093 -5.821 1.274 1.00 91.81 91 GLU A N 1
ATOM 722 C CA . GLU A 1 91 ? 11.879 -4.642 1.641 1.00 91.81 91 GLU A CA 1
ATOM 723 C C . GLU A 1 91 ? 10.977 -3.547 2.249 1.00 91.81 91 GLU A C 1
ATOM 725 O O . GLU A 1 91 ? 10.477 -2.671 1.521 1.00 91.81 91 GLU A O 1
ATOM 730 N N . PRO A 1 92 ? 10.727 -3.544 3.576 1.00 93.31 92 PRO A N 1
ATOM 731 C CA . PRO A 1 92 ? 10.002 -2.461 4.213 1.00 93.31 92 PRO A CA 1
ATOM 732 C C . PRO A 1 92 ? 10.840 -1.186 4.245 1.00 93.31 92 PRO A C 1
ATOM 734 O O . PRO A 1 92 ? 12.039 -1.174 4.522 1.00 93.31 92 PRO A O 1
ATOM 737 N N . MET A 1 93 ? 10.177 -0.063 4.008 1.00 93.44 93 MET A N 1
ATOM 738 C CA . MET A 1 93 ? 10.734 1.261 4.237 1.00 93.44 93 MET A CA 1
ATOM 739 C C . MET A 1 93 ? 10.259 1.802 5.589 1.00 93.44 93 MET A C 1
ATOM 741 O O . MET A 1 93 ? 9.378 1.244 6.240 1.00 93.44 93 MET A O 1
ATOM 745 N N . LYS A 1 94 ? 10.801 2.959 5.986 1.00 92.75 94 LYS A N 1
ATOM 746 C CA . LYS A 1 94 ? 10.362 3.668 7.191 1.00 92.75 94 LYS A CA 1
ATOM 747 C C . LYS A 1 94 ? 8.841 3.876 7.179 1.00 92.75 94 LYS A C 1
ATOM 749 O O . LYS A 1 94 ? 8.317 4.508 6.254 1.00 92.75 94 LYS A O 1
ATOM 754 N N . TYR A 1 95 ? 8.179 3.393 8.230 1.00 95.19 95 TYR A N 1
ATOM 755 C CA . TYR A 1 95 ? 6.762 3.638 8.474 1.00 95.19 95 TYR A CA 1
ATOM 756 C C . TYR A 1 95 ? 6.468 5.142 8.504 1.00 95.19 95 TYR A C 1
ATOM 758 O O . TYR A 1 95 ? 7.223 5.940 9.074 1.00 95.19 95 TYR A O 1
ATOM 766 N N . ASP A 1 96 ? 5.369 5.540 7.867 1.00 93.81 96 ASP A N 1
ATOM 767 C CA . ASP A 1 96 ? 4.941 6.930 7.817 1.00 93.81 96 ASP A CA 1
ATOM 768 C C . ASP A 1 96 ? 3.857 7.186 8.862 1.00 93.81 96 ASP A C 1
ATOM 770 O O . ASP A 1 96 ? 2.668 6.979 8.619 1.00 93.81 96 ASP A O 1
ATOM 774 N N . ALA A 1 97 ? 4.278 7.674 10.029 1.00 92.25 97 ALA A N 1
ATOM 775 C CA . ALA A 1 97 ? 3.379 7.971 11.139 1.00 92.25 97 ALA A CA 1
ATOM 776 C C . ALA A 1 97 ? 2.382 9.104 10.842 1.00 92.25 97 ALA A C 1
ATOM 778 O O . ALA A 1 97 ? 1.289 9.105 11.404 1.00 92.25 97 ALA A O 1
ATOM 779 N N . ASN A 1 98 ? 2.717 10.037 9.942 1.00 92.88 98 ASN A N 1
ATOM 780 C CA . ASN A 1 98 ? 1.820 11.146 9.602 1.00 92.88 98 ASN A CA 1
ATOM 781 C C . ASN A 1 98 ? 0.613 10.651 8.803 1.00 92.88 98 ASN A C 1
ATOM 783 O O . ASN A 1 98 ? -0.503 11.129 8.991 1.00 92.88 98 ASN A O 1
ATOM 787 N N . TRP A 1 99 ? 0.844 9.682 7.916 1.00 89.44 99 TRP A N 1
ATOM 788 C CA . TRP A 1 99 ? -0.180 9.132 7.027 1.00 89.44 99 TRP A CA 1
ATOM 789 C C . TRP A 1 99 ? -0.684 7.752 7.449 1.00 89.44 99 TRP A C 1
ATOM 791 O O . TRP A 1 99 ? -1.529 7.188 6.756 1.00 89.44 99 TRP A O 1
ATOM 801 N N . LYS A 1 100 ? -0.172 7.235 8.572 1.00 93.19 100 LYS A N 1
ATOM 802 C CA . LYS A 1 100 ? -0.446 5.906 9.126 1.00 93.19 100 LYS A CA 1
ATOM 803 C C . LYS A 1 100 ? -0.369 4.812 8.063 1.00 93.19 100 LYS A C 1
ATOM 805 O O . LYS A 1 100 ? -1.359 4.147 7.759 1.00 93.19 100 LYS A O 1
ATOM 810 N N . LEU A 1 101 ? 0.788 4.720 7.410 1.00 94.50 101 LEU A N 1
ATOM 811 C CA . LEU A 1 101 ? 0.974 3.761 6.331 1.00 94.50 101 LEU A CA 1
ATOM 812 C C . LEU A 1 101 ? 2.341 3.094 6.330 1.00 94.50 101 LEU A C 1
ATOM 814 O O . LEU A 1 101 ? 3.376 3.716 6.588 1.00 94.50 101 LEU A O 1
ATOM 818 N N . TYR A 1 102 ? 2.317 1.8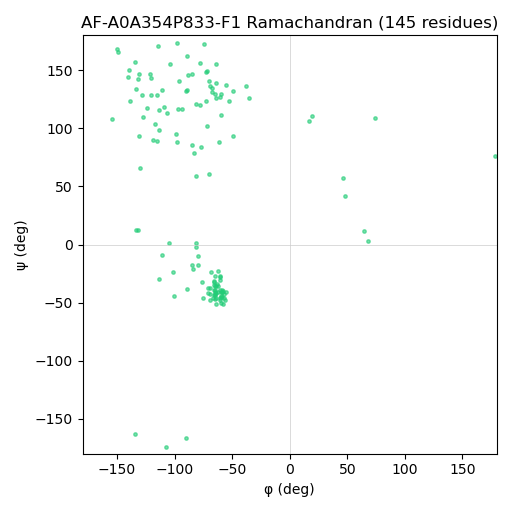23 5.951 1.00 96.25 102 TYR A N 1
ATOM 819 C CA . TYR A 1 102 ? 3.498 1.055 5.601 1.00 96.25 102 TYR A CA 1
ATOM 820 C C . TYR A 1 102 ? 3.862 1.292 4.145 1.00 96.25 102 TYR A C 1
ATOM 822 O O . TYR A 1 102 ? 3.000 1.489 3.285 1.00 96.25 102 TYR A O 1
ATOM 830 N N . ARG A 1 103 ? 5.162 1.265 3.873 1.00 95.69 103 ARG A N 1
ATOM 831 C CA . ARG A 1 103 ? 5.735 1.403 2.537 1.00 95.69 103 ARG A CA 1
ATOM 832 C C . ARG A 1 103 ? 6.599 0.186 2.290 1.00 95.69 103 ARG A C 1
ATOM 834 O O . ARG A 1 103 ? 7.574 -0.000 3.007 1.00 95.69 103 ARG A O 1
ATOM 841 N N . ILE A 1 104 ? 6.252 -0.608 1.292 1.00 95.19 104 ILE A N 1
ATOM 842 C CA . ILE A 1 104 ? 7.014 -1.801 0.929 1.00 95.19 104 ILE A CA 1
ATOM 843 C C . ILE A 1 104 ? 7.477 -1.648 -0.502 1.00 95.19 104 ILE A C 1
ATOM 845 O O . ILE A 1 104 ? 6.689 -1.316 -1.392 1.00 95.19 104 ILE A O 1
ATOM 849 N N . ARG A 1 105 ? 8.770 -1.848 -0.711 1.00 94.50 105 ARG A N 1
ATOM 850 C CA . ARG A 1 105 ? 9.368 -1.855 -2.032 1.00 94.50 105 ARG A CA 1
ATOM 851 C C . ARG A 1 105 ? 9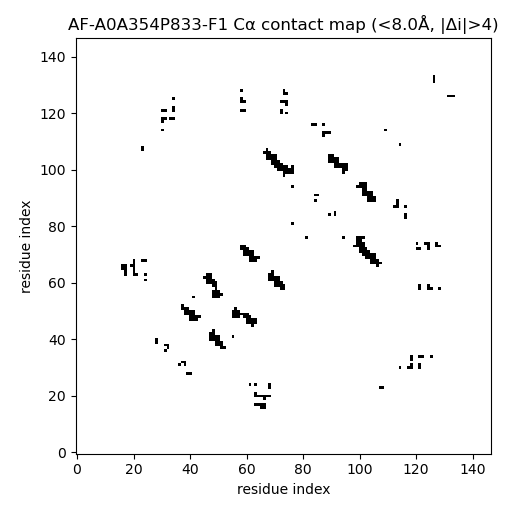.313 -3.272 -2.599 1.00 94.50 105 ARG A C 1
ATOM 853 O O . ARG A 1 105 ? 9.638 -4.233 -1.915 1.00 94.50 105 ARG A O 1
ATOM 860 N N . VAL A 1 106 ? 8.872 -3.374 -3.849 1.00 92.62 106 VAL A N 1
ATOM 861 C CA . VAL A 1 106 ? 8.770 -4.628 -4.596 1.00 92.62 106 VAL A CA 1
ATOM 862 C C . VAL A 1 106 ? 9.503 -4.455 -5.919 1.00 92.62 106 VAL A C 1
ATOM 864 O O . VAL A 1 106 ? 9.058 -3.692 -6.783 1.00 92.62 106 VAL A O 1
ATOM 867 N N . ASP A 1 107 ? 10.640 -5.128 -6.056 1.00 85.62 107 ASP A N 1
ATOM 868 C CA . ASP A 1 107 ? 11.540 -4.972 -7.202 1.00 85.62 107 ASP A CA 1
ATOM 869 C C . ASP A 1 107 ? 11.192 -5.918 -8.355 1.00 85.62 107 ASP A C 1
ATOM 871 O O . ASP A 1 107 ? 11.228 -5.521 -9.519 1.00 85.62 107 ASP A O 1
ATOM 875 N N . GLU A 1 108 ? 10.791 -7.148 -8.041 1.00 82.06 108 GLU A N 1
ATOM 876 C CA . GLU A 1 108 ? 10.539 -8.199 -9.027 1.00 82.06 108 GLU A CA 1
ATOM 877 C C . GLU A 1 108 ? 9.218 -8.933 -8.753 1.00 82.06 108 GLU A C 1
ATOM 879 O O . GLU A 1 108 ? 8.325 -8.430 -8.068 1.00 82.06 108 GLU A O 1
ATOM 884 N N . ALA A 1 109 ? 9.047 -10.114 -9.349 1.00 79.56 109 ALA A N 1
ATOM 885 C CA . ALA A 1 109 ? 7.934 -10.981 -9.009 1.00 79.56 109 ALA A CA 1
ATOM 886 C C . ALA A 1 109 ? 8.069 -11.440 -7.554 1.00 79.56 109 ALA A C 1
ATOM 888 O O . ALA A 1 109 ? 9.113 -11.946 -7.158 1.00 79.56 109 ALA A O 1
ATOM 889 N N . ILE A 1 110 ? 6.991 -11.285 -6.794 1.00 85.75 110 ILE A N 1
ATOM 890 C CA . ILE A 1 110 ? 6.941 -11.733 -5.407 1.00 85.75 110 ILE A CA 1
ATOM 891 C C . ILE A 1 110 ? 6.881 -13.262 -5.310 1.00 85.75 110 ILE A C 1
ATOM 893 O O . ILE A 1 110 ? 6.293 -13.930 -6.172 1.00 85.75 110 ILE A O 1
ATOM 897 N N . THR A 1 111 ? 7.439 -13.811 -4.237 1.00 90.50 111 THR A N 1
ATOM 898 C CA . THR A 1 111 ? 7.315 -15.229 -3.882 1.00 90.50 111 THR A CA 1
ATOM 899 C C . THR A 1 111 ? 5.924 -15.549 -3.318 1.00 90.50 111 THR A C 1
ATOM 901 O O . THR A 1 111 ? 5.099 -14.665 -3.072 1.00 90.50 111 THR A O 1
ATOM 904 N N . ALA A 1 112 ? 5.628 -16.835 -3.104 1.00 90.00 112 ALA A N 1
ATOM 905 C CA . ALA A 1 112 ? 4.362 -17.251 -2.496 1.00 90.00 112 ALA A CA 1
ATOM 906 C C . ALA A 1 112 ? 4.211 -16.758 -1.042 1.00 90.00 112 ALA A C 1
ATOM 908 O O . ALA A 1 112 ? 3.112 -16.385 -0.632 1.00 90.00 112 ALA A O 1
ATOM 909 N N . GLU A 1 113 ? 5.310 -16.720 -0.287 1.00 90.44 113 GLU A N 1
ATOM 910 C CA . GLU A 1 113 ? 5.356 -16.232 1.096 1.00 90.44 113 GLU A CA 1
ATOM 911 C C . GLU A 1 113 ? 5.132 -14.718 1.141 1.00 90.44 113 GLU A C 1
ATOM 913 O O . GLU A 1 113 ? 4.246 -14.230 1.842 1.00 90.44 113 GLU A O 1
ATOM 918 N N . GLU A 1 114 ? 5.837 -13.973 0.290 1.00 91.81 114 GLU A N 1
ATOM 919 C CA . GLU A 1 114 ? 5.652 -12.528 0.135 1.00 91.81 114 GLU A CA 1
ATOM 920 C C . GLU A 1 114 ? 4.233 -12.182 -0.311 1.00 91.81 114 GLU A C 1
ATOM 922 O O . GLU A 1 114 ? 3.633 -11.228 0.182 1.00 91.81 114 GLU A O 1
ATOM 927 N N . ARG A 1 115 ? 3.649 -12.985 -1.207 1.00 93.25 115 ARG A N 1
ATOM 928 C CA . ARG A 1 115 ? 2.246 -12.848 -1.610 1.00 93.25 115 ARG A CA 1
ATOM 929 C C . ARG A 1 115 ? 1.303 -13.002 -0.424 1.00 93.25 115 ARG A C 1
ATOM 931 O O . ARG A 1 115 ? 0.330 -12.251 -0.346 1.00 93.25 115 ARG A O 1
ATOM 938 N N . ALA A 1 116 ? 1.563 -13.940 0.485 1.00 93.19 116 ALA A N 1
ATOM 939 C CA . ALA A 1 116 ? 0.758 -14.114 1.690 1.00 93.19 116 ALA A CA 1
ATOM 940 C C . ALA A 1 116 ? 0.862 -12.892 2.617 1.00 93.19 116 ALA A C 1
ATOM 942 O O . ALA A 1 116 ? -0.168 -12.393 3.072 1.00 93.19 116 ALA A O 1
ATOM 943 N N . VAL A 1 117 ? 2.069 -12.352 2.813 1.00 94.44 117 VAL A N 1
ATOM 944 C CA . VAL A 1 117 ? 2.301 -11.141 3.621 1.00 94.44 117 VAL A CA 1
ATOM 945 C C . VAL A 1 117 ? 1.642 -9.913 2.990 1.00 94.44 117 VAL A C 1
ATOM 947 O O . VAL A 1 117 ? 0.906 -9.189 3.657 1.00 94.44 117 VAL A O 1
ATOM 950 N N . VAL A 1 118 ? 1.816 -9.697 1.684 1.00 94.81 118 VAL A N 1
ATOM 951 C CA . VAL A 1 118 ? 1.147 -8.606 0.958 1.00 94.81 118 VAL A CA 1
ATOM 952 C C . VAL A 1 118 ? -0.366 -8.746 1.082 1.00 94.81 118 VAL A C 1
ATOM 954 O O . VAL A 1 118 ? -1.036 -7.769 1.403 1.00 94.81 118 VAL A O 1
ATOM 957 N N . ARG A 1 119 ? -0.921 -9.950 0.898 1.00 95.38 119 ARG A N 1
ATOM 958 C CA . ARG A 1 119 ? -2.358 -10.195 1.065 1.00 95.38 119 ARG A CA 1
ATOM 959 C C . ARG A 1 119 ? -2.828 -9.865 2.481 1.00 95.38 119 ARG A C 1
ATOM 961 O O . ARG A 1 119 ? -3.851 -9.201 2.618 1.00 95.38 119 ARG A O 1
ATOM 968 N N . PHE A 1 120 ? -2.089 -10.273 3.510 1.00 94.44 120 PHE A N 1
ATOM 969 C CA . PHE A 1 120 ? -2.384 -9.919 4.900 1.00 94.44 120 PHE A CA 1
ATOM 970 C C . PHE A 1 120 ? -2.451 -8.395 5.089 1.00 94.44 120 PHE A C 1
ATOM 972 O O . PHE A 1 120 ? -3.436 -7.876 5.614 1.00 94.44 120 PHE A O 1
ATOM 979 N N . LEU A 1 121 ? -1.472 -7.651 4.569 1.00 95.19 121 LEU A N 1
ATOM 980 C CA . LEU A 1 121 ? -1.453 -6.187 4.653 1.00 95.19 121 LEU A CA 1
ATOM 981 C C . LEU A 1 121 ? -2.599 -5.529 3.879 1.00 95.19 121 LEU A C 1
ATOM 983 O O . LEU A 1 121 ? -3.184 -4.559 4.356 1.00 95.19 121 LEU A O 1
ATOM 987 N N . VAL A 1 122 ? -2.954 -6.056 2.703 1.00 95.31 122 VAL A N 1
ATOM 988 C CA . VAL A 1 122 ? -4.127 -5.612 1.932 1.00 95.31 122 VAL A CA 1
ATOM 989 C C . VAL A 1 122 ? -5.405 -5.819 2.748 1.00 95.31 122 VAL A C 1
ATOM 991 O O . VAL A 1 122 ? -6.227 -4.906 2.816 1.00 95.31 122 VAL A O 1
ATOM 994 N N . GLN A 1 123 ? -5.573 -6.984 3.380 1.00 94.50 123 GLN A N 1
ATOM 995 C CA . GLN A 1 123 ? -6.737 -7.289 4.220 1.00 94.50 123 GLN A CA 1
ATOM 996 C C . GLN A 1 123 ? -6.842 -6.329 5.403 1.00 94.50 123 GLN A C 1
ATOM 998 O O . GLN A 1 123 ? -7.903 -5.747 5.625 1.00 94.50 123 GLN A O 1
ATOM 1003 N N . ARG A 1 124 ? -5.734 -6.105 6.117 1.00 93.50 124 ARG A N 1
ATOM 1004 C CA . ARG A 1 124 ? -5.665 -5.139 7.221 1.00 93.50 124 ARG A CA 1
ATOM 1005 C C . ARG A 1 124 ? -6.006 -3.727 6.748 1.00 93.50 124 ARG A C 1
ATOM 1007 O O . ARG A 1 124 ? -6.835 -3.063 7.363 1.00 93.50 124 ARG A O 1
ATOM 1014 N N . ALA A 1 125 ? -5.449 -3.301 5.614 1.00 94.19 125 ALA A N 1
ATOM 1015 C CA . ALA A 1 125 ? -5.714 -1.979 5.052 1.00 94.19 125 ALA A CA 1
ATOM 1016 C C . ALA A 1 125 ? -7.182 -1.806 4.649 1.00 94.19 125 ALA A C 1
ATOM 1018 O O . ALA A 1 125 ? -7.775 -0.756 4.884 1.00 94.19 125 ALA A O 1
ATOM 1019 N N . TYR A 1 126 ? -7.784 -2.832 4.046 1.00 93.00 126 TYR A N 1
ATOM 1020 C CA . TYR A 1 126 ? -9.196 -2.825 3.677 1.00 93.00 126 TYR A CA 1
ATOM 1021 C C . TYR A 1 126 ? -10.104 -2.736 4.908 1.00 93.00 126 TYR A C 1
ATOM 1023 O O . TYR A 1 126 ? -11.031 -1.923 4.933 1.00 93.00 126 TYR A O 1
ATOM 1031 N N . PHE A 1 127 ? -9.814 -3.533 5.939 1.00 90.12 127 PHE A N 1
ATOM 1032 C CA . PHE A 1 127 ? -10.533 -3.516 7.210 1.00 90.12 127 PHE A CA 1
ATOM 1033 C C . PHE A 1 127 ? -10.484 -2.126 7.856 1.00 90.12 127 PHE A C 1
ATOM 1035 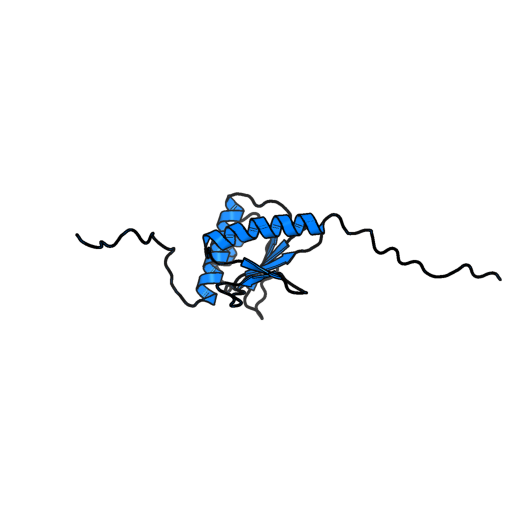O O . PHE A 1 127 ? -11.526 -1.547 8.157 1.00 90.12 127 PHE A O 1
ATOM 1042 N N . GLU A 1 128 ? -9.293 -1.539 7.996 1.00 90.56 128 GLU A N 1
ATOM 1043 C CA . GLU A 1 128 ? -9.143 -0.213 8.606 1.00 90.56 128 GLU A CA 1
ATOM 1044 C C . GLU A 1 128 ? -9.814 0.888 7.781 1.00 90.56 128 GLU A C 1
ATOM 1046 O O . GLU A 1 128 ? -10.37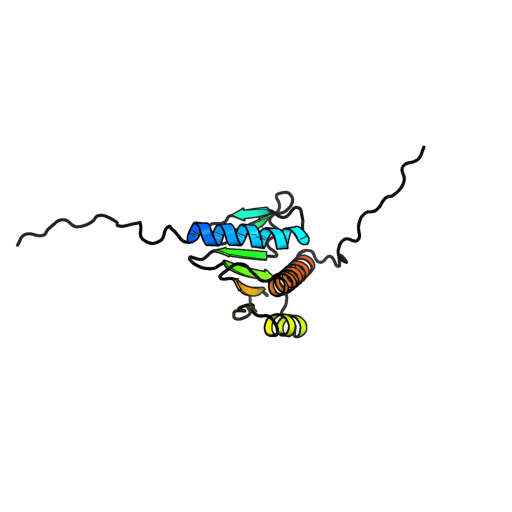7 1.830 8.336 1.00 90.56 128 GLU A O 1
ATOM 1051 N N . TYR A 1 129 ? -9.785 0.772 6.452 1.00 90.12 129 TYR A N 1
ATOM 1052 C CA . TYR A 1 129 ? -10.397 1.754 5.563 1.00 90.12 129 TYR A CA 1
ATOM 1053 C C . TYR A 1 129 ? -11.926 1.714 5.598 1.00 90.12 129 TYR A C 1
ATOM 1055 O O . TYR A 1 129 ? -12.574 2.758 5.555 1.00 90.12 129 TYR A O 1
ATOM 1063 N N . THR A 1 130 ? -12.507 0.516 5.619 1.00 88.31 130 THR A N 1
ATOM 1064 C CA . THR A 1 130 ? -13.965 0.334 5.607 1.00 88.31 130 THR A CA 1
ATOM 1065 C C . THR A 1 130 ? -14.577 0.431 7.000 1.00 88.31 130 THR A C 1
ATOM 1067 O O . THR A 1 130 ? -15.775 0.681 7.114 1.00 88.31 130 THR A O 1
ATOM 1070 N N . GLY A 1 131 ? -13.782 0.228 8.055 1.00 82.12 131 GLY A N 1
ATOM 1071 C CA . GLY A 1 131 ? -14.273 0.090 9.426 1.00 82.12 131 GLY A CA 1
ATOM 1072 C C . GLY A 1 131 ? -15.152 -1.150 9.627 1.00 82.12 131 GLY A C 1
ATOM 1073 O O . GLY A 1 131 ? -15.828 -1.259 10.647 1.00 82.12 131 GLY A O 1
ATOM 1074 N N . LEU A 1 132 ? -15.183 -2.063 8.649 1.00 67.50 132 LEU A N 1
ATOM 1075 C CA . LEU A 1 132 ? -15.965 -3.289 8.693 1.00 67.50 132 LEU A CA 1
ATOM 1076 C C . LEU A 1 132 ? -15.062 -4.436 9.141 1.00 67.50 132 LEU A C 1
ATOM 1078 O O . LEU A 1 132 ? -14.168 -4.842 8.399 1.00 67.50 132 LEU A O 1
ATOM 1082 N N . ASP A 1 133 ? -15.374 -5.022 10.299 1.00 55.50 133 ASP A N 1
ATOM 1083 C CA . ASP A 1 133 ? -14.901 -6.355 10.693 1.00 55.50 133 ASP A CA 1
ATOM 1084 C C . ASP A 1 133 ? -15.568 -7.441 9.862 1.00 55.50 133 ASP A C 1
ATOM 1086 O O . ASP A 1 133 ? -16.306 -8.298 10.346 1.00 55.50 133 ASP A O 1
ATOM 1090 N N . ARG A 1 134 ? -15.353 -7.384 8.547 1.00 46.75 134 ARG A N 1
ATOM 1091 C CA . ARG A 1 134 ? -15.638 -8.531 7.708 1.00 46.75 134 ARG A CA 1
ATOM 1092 C C . ARG A 1 134 ? -14.574 -9.572 8.012 1.00 46.75 134 ARG A C 1
ATOM 1094 O O . ARG A 1 134 ? -13.475 -9.528 7.459 1.00 46.75 134 ARG A O 1
ATOM 1101 N N . GLN A 1 135 ? -14.959 -10.566 8.811 1.00 40.22 135 GLN A N 1
ATOM 1102 C CA . GLN A 1 135 ? -14.465 -11.924 8.611 1.00 40.22 135 GLN A CA 1
ATOM 1103 C C . GLN A 1 135 ? -14.378 -12.193 7.099 1.00 40.22 135 GLN A C 1
ATOM 1105 O O . GLN A 1 135 ? -15.283 -11.778 6.359 1.00 40.22 135 GLN A O 1
ATOM 1110 N N . PRO A 1 136 ? -13.286 -12.825 6.624 1.00 41.00 136 PRO A N 1
ATOM 1111 C CA . PRO A 1 136 ? -13.103 -13.099 5.206 1.00 41.00 136 PRO A CA 1
ATOM 1112 C C . PRO A 1 136 ? -14.380 -13.748 4.697 1.00 41.00 136 PRO A C 1
ATOM 1114 O O . PRO A 1 136 ? -14.897 -14.633 5.374 1.00 41.00 136 PRO A O 1
ATOM 1117 N N . ALA A 1 137 ? -14.901 -13.255 3.571 1.00 42.03 137 ALA A N 1
ATOM 1118 C CA . ALA A 1 137 ? -16.144 -13.719 2.977 1.00 42.03 137 ALA A CA 1
ATOM 1119 C C . ALA A 1 137 ? -16.137 -15.251 2.878 1.00 42.03 137 ALA A C 1
ATOM 1121 O O . ALA A 1 137 ? -15.636 -15.832 1.915 1.00 42.03 137 ALA A O 1
ATOM 1122 N N . VAL A 1 138 ? -16.685 -15.905 3.903 1.00 42.72 138 VAL A N 1
ATOM 1123 C CA . VAL A 1 138 ? -17.210 -17.246 3.784 1.00 42.72 138 VAL A CA 1
ATOM 1124 C C . VAL A 1 138 ? -18.294 -17.125 2.733 1.00 42.72 138 VAL A C 1
ATOM 1126 O O . VAL A 1 138 ? -19.095 -16.187 2.748 1.00 42.72 138 VAL A O 1
ATOM 1129 N N . ALA A 1 139 ? -18.208 -18.016 1.757 1.00 40.97 139 ALA A N 1
ATOM 1130 C CA . ALA A 1 139 ? -19.137 -18.132 0.6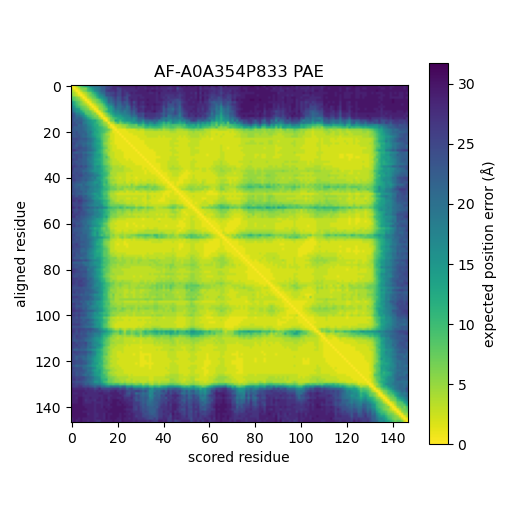63 1.00 40.97 139 ALA A CA 1
ATOM 1131 C C . ALA A 1 139 ? -20.569 -17.807 1.111 1.00 40.97 139 ALA A C 1
ATOM 1133 O O . ALA A 1 139 ? -21.102 -18.427 2.032 1.00 40.97 139 ALA A O 1
ATOM 1134 N N . LEU A 1 140 ? -21.200 -16.866 0.410 1.00 41.81 140 LEU A N 1
ATOM 1135 C CA . LEU A 1 140 ? -22.643 -16.905 0.231 1.00 41.81 140 LEU A CA 1
ATOM 1136 C C . LEU A 1 140 ? -22.944 -18.215 -0.511 1.00 41.81 140 LEU A C 1
ATOM 1138 O O . LEU A 1 140 ? -22.903 -18.277 -1.736 1.00 41.81 140 LEU A O 1
ATOM 1142 N N . ALA A 1 141 ? -23.139 -19.281 0.256 1.00 44.69 141 ALA A N 1
ATOM 1143 C CA . ALA A 1 141 ? -23.753 -20.527 -0.171 1.00 44.69 141 ALA A CA 1
ATOM 1144 C C . ALA A 1 141 ? -25.193 -20.552 0.388 1.00 44.69 141 ALA A C 1
ATOM 1146 O O . ALA A 1 141 ? -25.501 -19.821 1.329 1.00 44.69 141 ALA A O 1
ATOM 1147 N N . PRO A 1 142 ? -26.092 -21.304 -0.255 1.00 57.91 142 PRO A N 1
ATOM 1148 C CA . PRO A 1 142 ? -27.292 -20.790 -0.896 1.00 57.91 142 PRO A CA 1
ATOM 1149 C C . PRO A 1 142 ? -28.479 -20.726 0.068 1.00 57.91 142 PRO A C 1
ATOM 1151 O O . PRO A 1 142 ? -28.658 -21.627 0.883 1.00 57.91 142 PRO A O 1
ATOM 1154 N N . THR A 1 143 ? -29.340 -19.722 -0.089 1.00 48.09 143 THR A N 1
ATOM 1155 C CA . THR A 1 143 ? -30.670 -19.740 0.528 1.00 48.09 143 THR A CA 1
ATOM 1156 C C . THR A 1 143 ? -31.707 -19.822 -0.578 1.00 48.09 143 THR A C 1
ATOM 1158 O O . THR A 1 143 ? -31.978 -18.847 -1.270 1.00 48.09 143 THR 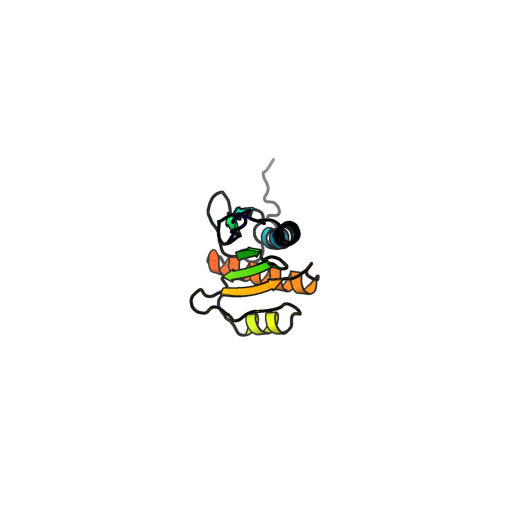A O 1
ATOM 1161 N N . GLU A 1 144 ? -32.161 -21.053 -0.791 1.00 47.38 144 GLU A N 1
ATOM 1162 C CA . GLU A 1 144 ? -33.536 -21.450 -1.093 1.00 47.38 144 GLU A CA 1
ATOM 1163 C C . GLU A 1 144 ? -34.485 -20.360 -1.630 1.00 47.38 144 GLU A C 1
ATOM 1165 O O . GLU A 1 144 ? -34.989 -19.527 -0.881 1.00 47.38 144 GLU A O 1
ATOM 1170 N N . GLU A 1 145 ? -34.853 -20.482 -2.908 1.00 45.56 145 GLU A N 1
ATOM 1171 C CA . GLU A 1 145 ? -36.181 -20.087 -3.389 1.00 45.56 145 GLU A CA 1
ATOM 1172 C C . GLU A 1 145 ? -36.890 -21.322 -3.974 1.00 45.56 145 GLU A C 1
ATOM 1174 O O . GLU A 1 145 ? -36.717 -21.700 -5.127 1.00 45.56 145 GLU A O 1
ATOM 1179 N N . SER A 1 146 ? -37.607 -22.010 -3.087 1.00 48.94 146 SER A N 1
ATOM 1180 C CA . SER A 1 146 ? -38.971 -22.539 -3.229 1.00 48.94 146 SER A CA 1
ATOM 1181 C C . SER A 1 146 ? -39.590 -22.648 -4.642 1.00 48.94 146 SER A C 1
ATOM 1183 O O . SER A 1 146 ? -40.105 -21.653 -5.148 1.00 48.94 146 SER A O 1
ATOM 1185 N N . HIS A 1 147 ? -39.708 -23.866 -5.191 1.00 43.81 147 HIS A N 1
ATOM 1186 C CA . HIS A 1 147 ? -40.994 -24.546 -5.480 1.00 43.81 147 HIS A CA 1
ATOM 1187 C C . HIS A 1 147 ? -40.778 -25.998 -5.928 1.00 43.81 147 HIS A C 1
ATOM 1189 O O . HIS A 1 147 ? -39.851 -26.235 -6.735 1.00 43.81 147 HIS A O 1
#